Protein AF-A0A848ENY3-F1 (afdb_monomer_lite)

Foldseek 3Di:
DPPPPPPDDDQEAEECDLVCAPVPHQYARADDPVCPPPDHDPRYHYDPDPVRVVVVVVVVPD

Sequence (62 aa):
MNKEETHLNYDVLIDDSPSYIGDGMKILLYDRPYNEEAETGENSRRVEDFSEAREHVERKLV

Radius of gyration: 12.69 Å; chains: 1; bounding box: 24×33×28 Å

Secondary structure (DSSP, 8-state):
----------S-EEES-GGGTTSS--EEEE--GGGTTPPP-TTEEEESSHHHHHHHHHTT--

pLDDT: mean 82.31, std 15.44, range [39.53, 95.31]

Structure (mmCIF, N/CA/C/O backbone):
data_AF-A0A848ENY3-F1
#
_entry.id   AF-A0A848ENY3-F1
#
loop_
_atom_site.group_PDB
_atom_site.id
_atom_site.type_symbol
_atom_site.label_atom_id
_atom_site.label_alt_id
_atom_site.label_comp_id
_atom_site.label_asym_id
_atom_site.label_entity_id
_atom_site.label_seq_id
_atom_site.pdbx_PDB_ins_code
_atom_site.Cartn_x
_atom_site.Cartn_y
_atom_site.Cartn_z
_atom_site.occupancy
_atom_site.B_iso_or_equiv
_atom_site.auth_seq_id
_atom_site.auth_comp_id
_atom_site.auth_asym_id
_atom_site.auth_atom_id
_atom_site.pdbx_PDB_model_num
ATOM 1 N N . MET A 1 1 ? -6.944 -25.746 -10.678 1.00 43.16 1 MET A N 1
ATOM 2 C CA . MET A 1 1 ? -6.595 -25.499 -9.266 1.00 43.16 1 MET A CA 1
ATOM 3 C C . MET A 1 1 ? -7.654 -24.552 -8.732 1.00 43.16 1 MET A C 1
ATOM 5 O O . MET A 1 1 ? -7.619 -23.381 -9.082 1.00 43.16 1 MET A O 1
ATOM 9 N N . ASN A 1 2 ? -8.662 -25.078 -8.032 1.00 39.56 2 ASN A N 1
ATOM 10 C CA . ASN A 1 2 ? -9.666 -24.236 -7.382 1.00 39.56 2 ASN A CA 1
ATOM 11 C C . ASN A 1 2 ? -8.963 -23.561 -6.209 1.00 39.56 2 ASN A C 1
ATOM 13 O O . ASN A 1 2 ? -8.625 -24.233 -5.239 1.00 39.56 2 ASN A O 1
ATOM 17 N N . LYS A 1 3 ? -8.651 -22.271 -6.349 1.00 50.78 3 LYS A N 1
ATOM 18 C CA . LYS A 1 3 ? -8.262 -21.453 -5.205 1.00 50.78 3 LYS A CA 1
ATOM 19 C C . LYS A 1 3 ? -9.527 -21.319 -4.367 1.00 50.78 3 LYS A C 1
ATOM 21 O O . LYS A 1 3 ? -10.428 -20.587 -4.759 1.00 50.78 3 LYS A O 1
ATOM 26 N N . GLU A 1 4 ? -9.631 -22.112 -3.306 1.00 55.22 4 GLU A N 1
ATOM 27 C CA . GLU A 1 4 ? -10.574 -21.837 -2.225 1.00 55.22 4 GLU A CA 1
ATOM 28 C C . GLU A 1 4 ? -10.430 -20.352 -1.881 1.00 55.22 4 GLU A C 1
ATOM 30 O O . GLU A 1 4 ? -9.312 -19.866 -1.702 1.00 55.22 4 GLU A O 1
ATOM 35 N N . GLU A 1 5 ? -11.536 -19.614 -1.943 1.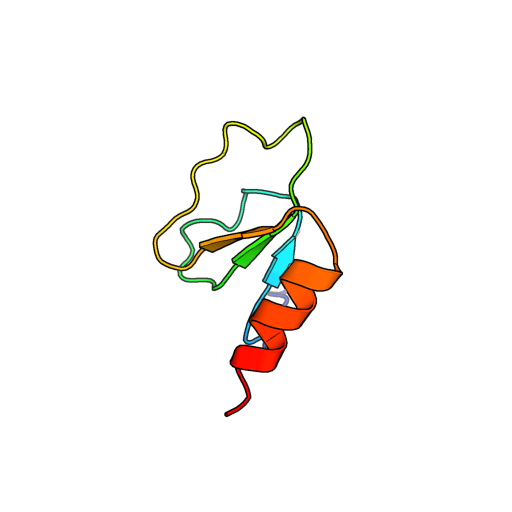00 55.03 5 GLU A N 1
ATOM 36 C CA . GLU A 1 5 ? -11.552 -18.174 -1.716 1.00 55.03 5 GLU A CA 1
ATOM 37 C C . GLU A 1 5 ? -11.026 -17.898 -0.308 1.00 55.03 5 GLU A C 1
ATOM 39 O O . GLU A 1 5 ? -11.703 -18.146 0.692 1.00 55.03 5 GLU A O 1
ATOM 44 N N . THR A 1 6 ? -9.790 -17.411 -0.222 1.00 53.41 6 THR A N 1
ATOM 45 C CA . THR A 1 6 ? -9.224 -16.914 1.024 1.00 53.41 6 THR A CA 1
ATOM 46 C C . THR A 1 6 ? -9.963 -15.627 1.383 1.00 53.41 6 THR A C 1
ATOM 48 O O . THR A 1 6 ? -9.548 -14.531 1.015 1.00 53.41 6 THR A O 1
ATOM 51 N N . HIS A 1 7 ? -11.097 -15.757 2.068 1.00 59.16 7 HIS A N 1
ATOM 52 C CA . HIS A 1 7 ? -11.846 -14.624 2.603 1.00 59.16 7 HIS A CA 1
ATOM 53 C C . HIS A 1 7 ? -11.089 -14.063 3.809 1.00 59.16 7 HIS A C 1
ATOM 55 O O . HIS A 1 7 ? -11.203 -14.563 4.928 1.00 59.16 7 HIS A O 1
ATOM 61 N N . LEU A 1 8 ? -10.259 -13.051 3.566 1.00 67.62 8 LEU A N 1
ATOM 62 C CA . LEU A 1 8 ? -9.560 -12.305 4.606 1.00 67.62 8 LEU A CA 1
ATOM 63 C C . LEU A 1 8 ? -10.424 -11.101 5.003 1.00 67.62 8 LEU A C 1
ATOM 65 O O . LEU A 1 8 ? -10.657 -10.210 4.193 1.00 67.62 8 LEU A O 1
ATOM 69 N N . ASN A 1 9 ? -10.892 -11.068 6.251 1.00 77.88 9 ASN A N 1
ATOM 70 C CA . ASN A 1 9 ? -11.593 -9.907 6.803 1.00 77.88 9 ASN A CA 1
ATOM 71 C C . ASN A 1 9 ? -10.571 -8.939 7.409 1.00 77.88 9 ASN A C 1
ATOM 73 O O . ASN A 1 9 ? -9.986 -9.233 8.452 1.00 77.88 9 ASN A O 1
ATOM 77 N N . TYR A 1 10 ? -10.358 -7.796 6.759 1.00 82.69 10 TYR A N 1
ATOM 78 C CA . TYR A 1 10 ? -9.468 -6.727 7.216 1.00 82.69 10 TYR A CA 1
ATOM 79 C C . TYR A 1 10 ? -10.055 -5.347 6.903 1.00 82.69 10 TYR A C 1
ATOM 81 O O . TYR A 1 10 ? -10.763 -5.173 5.914 1.00 82.69 10 TYR A O 1
ATOM 89 N N . ASP A 1 11 ? -9.714 -4.347 7.718 1.00 84.62 11 ASP A N 1
ATOM 90 C CA . ASP A 1 11 ? -10.103 -2.946 7.484 1.00 84.62 11 ASP A CA 1
ATOM 91 C C . ASP A 1 11 ? -9.138 -2.203 6.549 1.00 84.62 11 ASP A C 1
ATOM 93 O O . ASP A 1 11 ? -9.503 -1.220 5.895 1.00 84.62 11 ASP A O 1
ATOM 97 N N . VAL A 1 12 ? -7.871 -2.627 6.545 1.00 88.38 12 VAL A N 1
ATOM 98 C CA . VAL A 1 12 ? -6.774 -2.052 5.763 1.00 88.38 12 VAL A CA 1
ATOM 99 C C . VAL A 1 12 ? -5.816 -3.173 5.371 1.00 88.38 12 VAL A C 1
ATOM 101 O O . VAL A 1 12 ? -5.376 -3.930 6.234 1.00 88.38 12 VAL A O 1
ATOM 104 N N . LEU A 1 13 ? -5.465 -3.245 4.088 1.00 89.94 13 LEU A N 1
ATOM 105 C CA . LEU A 1 13 ? -4.375 -4.077 3.582 1.00 89.94 13 LEU A CA 1
ATOM 106 C C . LEU A 1 13 ? -3.105 -3.228 3.466 1.00 89.94 13 LEU A C 1
ATOM 108 O O . LEU A 1 13 ? -3.159 -2.111 2.956 1.00 89.94 13 LEU A O 1
ATOM 112 N N . ILE A 1 14 ? -1.971 -3.748 3.930 1.00 92.00 14 ILE A N 1
ATOM 113 C CA . ILE A 1 14 ? -0.653 -3.135 3.726 1.00 92.00 14 ILE A CA 1
ATOM 114 C C . ILE A 1 14 ? 0.143 -4.092 2.847 1.00 92.00 14 ILE A C 1
ATOM 116 O O . ILE A 1 14 ? 0.396 -5.222 3.259 1.00 92.00 14 ILE A O 1
ATOM 120 N N . ASP A 1 15 ? 0.495 -3.654 1.645 1.00 92.06 15 ASP A N 1
ATOM 121 C CA . ASP A 1 15 ? 1.163 -4.478 0.633 1.00 92.06 15 ASP A CA 1
ATOM 122 C C . ASP A 1 15 ? 2.032 -3.565 -0.245 1.00 92.06 15 ASP A C 1
ATOM 124 O O . ASP A 1 15 ? 1.715 -2.388 -0.406 1.00 92.06 15 ASP A O 1
ATOM 128 N N . ASP A 1 16 ? 3.142 -4.060 -0.781 1.00 93.75 16 ASP A N 1
ATOM 129 C CA . ASP A 1 16 ? 3.961 -3.344 -1.766 1.00 93.75 16 ASP A CA 1
ATOM 130 C C . ASP A 1 16 ? 3.538 -3.652 -3.216 1.00 93.75 16 ASP A C 1
ATOM 132 O O . ASP A 1 16 ? 3.944 -2.973 -4.160 1.00 93.75 16 ASP A O 1
ATOM 136 N N . SER A 1 17 ? 2.655 -4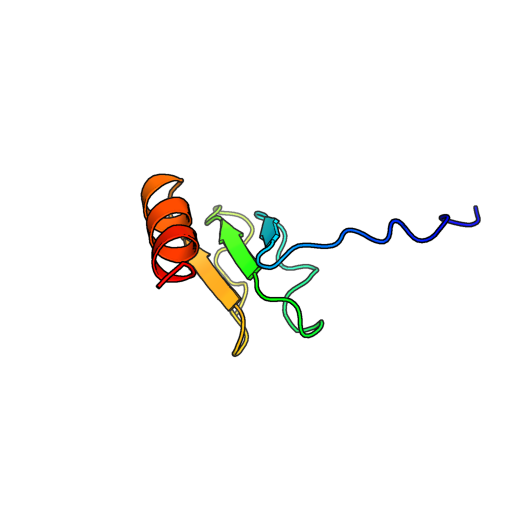.626 -3.412 1.00 92.69 17 SER A N 1
ATOM 137 C CA . SER A 1 17 ? 2.044 -4.920 -4.698 1.00 92.69 17 SER A CA 1
ATOM 138 C C . SER A 1 17 ? 0.914 -3.935 -5.027 1.00 92.69 17 SER A C 1
ATOM 140 O O . SER A 1 17 ? -0.073 -3.851 -4.290 1.00 92.69 17 SER A O 1
ATOM 142 N N . PRO A 1 18 ? 0.950 -3.259 -6.192 1.00 90.50 18 PRO A N 1
ATOM 143 C CA . PRO A 1 18 ? -0.156 -2.413 -6.638 1.00 90.50 18 PRO A CA 1
ATOM 144 C C . PRO A 1 18 ? -1.366 -3.217 -7.148 1.00 90.50 18 PRO A C 1
ATOM 146 O O . PRO A 1 18 ? -2.368 -2.629 -7.539 1.00 90.50 18 PRO A O 1
ATOM 149 N N . SER A 1 19 ? -1.299 -4.555 -7.151 1.00 88.31 19 SER A N 1
ATOM 150 C CA . SER A 1 19 ? -2.283 -5.433 -7.811 1.00 88.31 19 SER A CA 1
ATOM 151 C C . SER A 1 19 ? -3.705 -5.332 -7.259 1.00 88.31 19 SER A C 1
ATOM 153 O O . SER A 1 19 ? -4.637 -5.728 -7.946 1.00 88.31 19 SER A O 1
ATOM 155 N N . TYR A 1 20 ? -3.865 -4.833 -6.035 1.00 82.38 20 TYR A N 1
ATOM 156 C CA . TYR A 1 20 ? -5.159 -4.719 -5.360 1.00 82.38 20 TYR A CA 1
ATOM 157 C C . TYR A 1 20 ? -5.742 -3.293 -5.428 1.00 82.38 20 TYR A C 1
ATOM 159 O O . TYR A 1 20 ? -6.842 -3.036 -4.933 1.00 82.38 20 TYR A O 1
ATOM 167 N N . ILE A 1 21 ? -5.007 -2.334 -6.010 1.00 83.12 21 ILE A N 1
ATOM 168 C CA . ILE A 1 21 ? -5.467 -0.948 -6.151 1.00 83.12 21 ILE A CA 1
ATOM 169 C C . ILE A 1 21 ? -6.654 -0.918 -7.117 1.00 83.12 21 ILE A C 1
ATOM 171 O O . ILE A 1 21 ? -6.544 -1.337 -8.263 1.00 83.12 21 ILE A O 1
ATOM 175 N N . GLY A 1 22 ? -7.784 -0.379 -6.655 1.00 74.75 22 GLY A N 1
ATOM 176 C CA . GLY A 1 22 ? -9.010 -0.267 -7.454 1.00 74.75 22 GLY A CA 1
ATOM 177 C C . GLY A 1 22 ? -10.064 -1.337 -7.164 1.00 74.75 22 GLY A C 1
ATOM 178 O O . GLY A 1 22 ? -11.221 -1.136 -7.525 1.00 74.75 22 GLY A O 1
ATOM 179 N N . ASP A 1 23 ? -9.738 -2.384 -6.402 1.00 79.69 23 ASP A N 1
ATOM 180 C CA . ASP A 1 23 ? -10.674 -3.471 -6.059 1.00 79.69 23 ASP A CA 1
ATOM 181 C C . ASP A 1 23 ? -11.640 -3.107 -4.909 1.00 79.69 23 ASP A C 1
ATOM 183 O O . ASP A 1 23 ? -12.133 -3.964 -4.177 1.00 79.69 23 ASP A O 1
ATOM 187 N N . GLY A 1 24 ? -11.880 -1.809 -4.679 1.00 76.12 24 GLY A N 1
ATOM 188 C CA . GLY A 1 24 ? -12.670 -1.303 -3.546 1.00 76.12 24 GLY A CA 1
ATOM 189 C C . GLY A 1 24 ? -12.012 -1.507 -2.173 1.00 76.12 24 GLY A C 1
ATOM 190 O O . GLY A 1 24 ? -12.586 -1.137 -1.149 1.00 76.12 24 GLY A O 1
ATOM 191 N N . MET A 1 25 ? -10.803 -2.068 -2.140 1.00 82.00 25 MET A N 1
ATOM 192 C CA . MET A 1 25 ? -10.038 -2.316 -0.925 1.00 82.00 25 MET A CA 1
ATOM 193 C C . MET A 1 25 ? -9.353 -1.043 -0.431 1.00 82.00 25 MET A C 1
ATOM 195 O O . MET A 1 25 ? -8.810 -0.259 -1.215 1.00 82.00 25 MET A O 1
ATOM 199 N N . LYS A 1 26 ? -9.309 -0.864 0.894 1.00 87.81 26 LYS A N 1
ATOM 200 C CA . LYS A 1 26 ? -8.475 0.171 1.504 1.00 87.81 26 LYS A CA 1
ATOM 201 C C . LYS A 1 26 ? -7.043 -0.328 1.631 1.00 87.81 26 LYS A C 1
ATOM 203 O O . LYS A 1 26 ? -6.785 -1.249 2.405 1.00 87.81 26 LYS A O 1
ATOM 208 N N . ILE A 1 27 ? -6.123 0.299 0.903 1.00 91.31 27 ILE A N 1
ATOM 209 C CA . ILE A 1 27 ? -4.736 -0.168 0.793 1.00 91.31 27 ILE A CA 1
ATOM 210 C C . ILE A 1 27 ? -3.763 0.919 1.233 1.00 91.31 27 ILE A C 1
ATOM 212 O O . ILE A 1 27 ? -3.882 2.076 0.829 1.00 91.31 27 ILE A O 1
ATOM 216 N N . LEU A 1 28 ? -2.784 0.533 2.043 1.00 93.94 28 LEU A N 1
ATOM 217 C CA . LEU A 1 28 ? -1.558 1.293 2.240 1.00 93.94 28 LEU A CA 1
ATOM 218 C C . LEU A 1 28 ? -0.471 0.639 1.384 1.00 93.94 28 LEU A C 1
ATOM 220 O O . LEU A 1 28 ? 0.020 -0.435 1.727 1.00 93.94 28 LEU A O 1
ATOM 224 N N . LEU A 1 29 ? -0.157 1.263 0.250 1.00 94.69 29 LEU A N 1
ATOM 225 C CA . LEU A 1 29 ? 0.870 0.786 -0.667 1.00 94.69 29 LEU A CA 1
ATOM 226 C C . LEU A 1 29 ? 2.238 1.124 -0.077 1.00 94.69 29 LEU A C 1
ATOM 228 O O . LEU A 1 29 ? 2.589 2.300 0.027 1.00 94.69 29 LEU A O 1
ATOM 232 N N . TYR A 1 30 ? 2.995 0.107 0.315 1.00 95.31 30 TYR A N 1
ATOM 233 C CA . TYR A 1 30 ? 4.339 0.305 0.838 1.00 95.31 30 TYR A CA 1
ATOM 234 C C . TYR A 1 30 ? 5.288 0.692 -0.301 1.00 95.31 30 TYR A C 1
ATOM 236 O O . TYR A 1 30 ? 5.398 -0.022 -1.303 1.00 95.31 30 TYR A O 1
ATOM 244 N N . ASP A 1 31 ? 5.970 1.825 -0.154 1.00 95.25 31 ASP A N 1
ATOM 245 C CA . ASP A 1 31 ? 6.785 2.397 -1.216 1.00 95.25 31 ASP A CA 1
ATOM 246 C C . ASP A 1 31 ? 8.034 1.552 -1.494 1.00 95.25 31 ASP A C 1
ATOM 248 O O . ASP A 1 31 ? 8.816 1.210 -0.597 1.00 95.25 31 ASP A O 1
ATOM 252 N N . ARG A 1 32 ? 8.210 1.170 -2.760 1.00 94.69 32 ARG A N 1
ATOM 253 C CA . ARG A 1 32 ? 9.346 0.386 -3.246 1.00 94.69 32 ARG A CA 1
ATOM 254 C C . ARG A 1 32 ? 9.760 0.892 -4.626 1.00 94.69 32 ARG A C 1
ATOM 256 O O . ARG A 1 32 ? 8.898 1.229 -5.428 1.00 94.69 32 ARG A O 1
ATOM 263 N N . PRO A 1 33 ? 11.051 0.804 -4.996 1.00 95.25 33 PRO A N 1
ATOM 264 C CA . PRO A 1 33 ? 11.510 1.280 -6.304 1.00 95.25 33 PRO A CA 1
ATOM 265 C C . PRO A 1 33 ? 10.742 0.702 -7.504 1.00 95.25 33 PRO A C 1
ATOM 267 O O . PRO A 1 33 ? 10.556 1.369 -8.508 1.00 95.25 33 PRO A O 1
ATOM 270 N N . TYR A 1 34 ? 10.270 -0.545 -7.417 1.00 95.25 34 TYR A N 1
ATOM 271 C CA . TYR A 1 34 ? 9.578 -1.194 -8.535 1.00 95.25 34 TYR A CA 1
ATOM 272 C C . TYR A 1 34 ? 8.116 -0.752 -8.709 1.00 95.25 34 TYR A C 1
ATOM 274 O O . TYR A 1 34 ? 7.504 -1.091 -9.72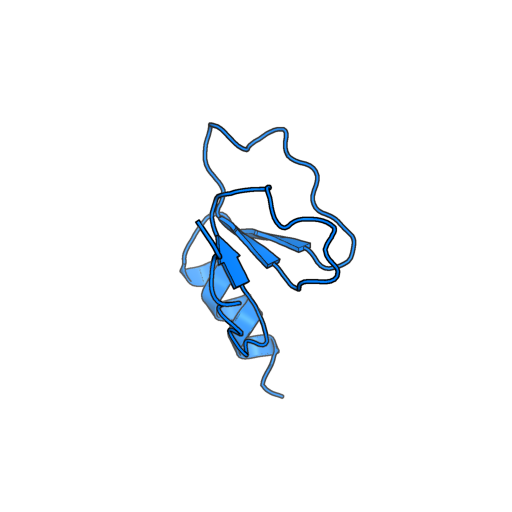0 1.00 95.25 34 TYR A O 1
ATOM 282 N N . ASN A 1 35 ? 7.534 -0.063 -7.722 1.00 94.50 35 ASN A N 1
ATOM 283 C CA . ASN A 1 35 ? 6.134 0.355 -7.729 1.00 94.50 35 ASN A CA 1
ATOM 284 C C . ASN A 1 35 ? 5.981 1.884 -7.734 1.00 94.50 35 ASN A C 1
ATOM 286 O O . ASN A 1 35 ? 4.877 2.364 -7.495 1.00 94.50 35 ASN A O 1
ATOM 290 N N . GLU A 1 36 ? 7.053 2.637 -8.001 1.00 93.75 36 GLU A N 1
ATOM 291 C CA . GLU A 1 36 ? 7.082 4.107 -7.928 1.00 93.75 36 GLU A CA 1
ATOM 292 C C . GLU A 1 36 ? 6.044 4.769 -8.852 1.00 93.75 36 GLU A C 1
ATOM 294 O O . GLU A 1 36 ? 5.326 5.675 -8.437 1.00 93.75 36 GLU A O 1
ATOM 299 N N . GLU A 1 37 ? 5.873 4.226 -10.059 1.00 93.88 37 GLU A N 1
ATOM 300 C CA . GLU A 1 37 ? 4.927 4.718 -11.070 1.00 93.88 37 GLU A CA 1
ATOM 301 C C . GLU A 1 37 ? 3.477 4.257 -10.829 1.00 93.88 37 GLU A C 1
ATOM 303 O O . GLU A 1 37 ? 2.574 4.593 -11.595 1.00 93.88 37 GLU A O 1
ATOM 308 N N . ALA A 1 38 ? 3.222 3.443 -9.797 1.00 91.94 38 ALA A N 1
ATOM 309 C CA . ALA A 1 38 ? 1.872 2.972 -9.514 1.00 91.94 38 ALA A CA 1
ATOM 310 C C . ALA A 1 38 ? 1.011 4.106 -8.937 1.00 91.94 38 ALA A C 1
ATOM 312 O O . ALA A 1 38 ? 1.282 4.628 -7.849 1.00 91.94 38 ALA A O 1
ATOM 313 N N . GLU A 1 39 ? -0.061 4.449 -9.649 1.00 89.38 39 GLU A N 1
ATOM 314 C CA . GLU A 1 39 ? -1.054 5.412 -9.183 1.00 89.38 39 GLU A CA 1
ATOM 315 C C . GLU A 1 39 ? -1.861 4.842 -8.011 1.00 89.38 39 GLU A C 1
ATOM 317 O O . GLU A 1 39 ? -2.305 3.693 -8.024 1.00 89.38 39 GLU A O 1
ATOM 322 N N . THR A 1 40 ? -2.088 5.658 -6.983 1.00 85.31 40 THR A N 1
ATOM 323 C CA . THR A 1 40 ? -2.984 5.309 -5.877 1.00 85.31 40 THR A CA 1
ATOM 324 C C . THR A 1 40 ? -4.415 5.720 -6.211 1.00 85.31 40 THR A C 1
ATOM 326 O O . THR A 1 40 ? -4.653 6.865 -6.588 1.00 85.31 40 THR A O 1
ATOM 329 N N . GLY A 1 41 ? -5.376 4.813 -6.029 1.00 83.06 41 GLY A N 1
ATOM 330 C CA . GLY A 1 41 ? -6.802 5.125 -6.155 1.00 83.06 41 GLY A CA 1
ATOM 331 C C . GLY A 1 41 ? -7.375 5.890 -4.952 1.00 83.06 41 GLY A C 1
ATOM 332 O O . GLY A 1 41 ? -6.694 6.114 -3.956 1.00 83.06 41 GLY A O 1
ATOM 333 N N . GLU A 1 42 ? -8.666 6.230 -5.016 1.00 84.00 42 GLU A N 1
ATOM 334 C CA . GLU A 1 42 ? -9.400 7.000 -3.988 1.00 84.00 42 GLU A CA 1
ATOM 335 C C . GLU A 1 42 ? -9.291 6.410 -2.568 1.00 84.00 42 GLU A C 1
ATOM 337 O O . GLU A 1 42 ? -9.197 7.142 -1.584 1.00 84.00 42 GLU A O 1
ATOM 342 N N . ASN A 1 43 ? -9.259 5.079 -2.458 1.00 83.94 43 ASN A N 1
ATOM 343 C CA . ASN A 1 43 ? -9.175 4.355 -1.185 1.00 83.94 43 ASN A CA 1
ATOM 344 C C . ASN A 1 43 ? -7.762 3.843 -0.868 1.00 83.94 43 ASN A C 1
ATOM 346 O O . ASN A 1 43 ? -7.579 3.032 0.045 1.00 83.94 43 ASN A O 1
ATOM 350 N N . SER A 1 44 ? -6.755 4.304 -1.606 1.00 88.50 44 SER A N 1
ATOM 351 C CA . SER A 1 44 ? -5.375 3.854 -1.472 1.00 88.50 44 SER A CA 1
ATOM 352 C C . SER A 1 44 ? -4.460 5.015 -1.107 1.00 88.50 44 SER A C 1
ATOM 354 O O . SER A 1 44 ? -4.687 6.159 -1.490 1.00 88.50 44 SER A O 1
ATOM 356 N N . ARG A 1 45 ? -3.399 4.729 -0.357 1.00 91.31 45 ARG A N 1
ATOM 357 C CA . ARG A 1 45 ? -2.377 5.721 -0.019 1.00 91.31 45 ARG A CA 1
ATOM 358 C C . ARG A 1 45 ? -1.004 5.073 -0.003 1.00 91.31 45 ARG A C 1
ATOM 360 O O . ARG A 1 45 ? -0.870 3.965 0.498 1.00 91.31 45 ARG A O 1
ATOM 367 N N . ARG A 1 46 ? 0.000 5.774 -0.519 1.00 94.44 46 ARG A N 1
ATOM 368 C CA . ARG A 1 46 ? 1.399 5.355 -0.432 1.00 94.44 46 ARG A CA 1
ATOM 369 C C . ARG A 1 46 ? 1.970 5.699 0.944 1.00 94.44 46 ARG A C 1
ATOM 371 O O . ARG A 1 46 ? 1.646 6.760 1.480 1.00 94.44 46 ARG A O 1
ATOM 378 N N . VAL A 1 47 ? 2.762 4.793 1.502 1.00 95.19 47 VAL A N 1
ATOM 379 C CA . VAL A 1 47 ? 3.480 4.967 2.773 1.00 95.19 47 VAL A CA 1
ATOM 380 C C . VAL A 1 47 ? 4.943 4.591 2.573 1.00 95.19 47 VAL A C 1
ATOM 382 O O . VAL A 1 47 ? 5.231 3.576 1.941 1.00 95.19 47 VAL A O 1
ATOM 385 N N . GLU A 1 48 ? 5.861 5.394 3.094 1.00 94.69 48 GLU A N 1
ATOM 386 C CA . GLU A 1 48 ? 7.306 5.186 2.910 1.00 94.69 48 GLU A CA 1
ATOM 387 C C . GLU A 1 48 ? 7.873 4.179 3.922 1.00 94.69 48 GLU A C 1
ATOM 389 O O . GLU A 1 48 ? 8.837 3.453 3.649 1.00 94.69 48 GLU A O 1
ATOM 394 N N . ASP A 1 49 ? 7.250 4.098 5.101 1.00 92.62 49 ASP A N 1
ATOM 395 C CA . ASP A 1 49 ? 7.695 3.233 6.181 1.00 92.62 49 ASP A CA 1
ATOM 396 C C . ASP A 1 49 ? 6.564 2.708 7.085 1.00 92.62 49 ASP A C 1
ATOM 398 O O . ASP A 1 49 ? 5.375 3.013 6.946 1.00 92.62 49 ASP A O 1
ATOM 402 N N . PHE A 1 50 ? 6.955 1.850 8.031 1.00 88.38 50 PHE A N 1
ATOM 403 C CA . PHE A 1 50 ? 6.028 1.224 8.971 1.00 88.38 50 PHE A CA 1
ATOM 404 C C . PHE A 1 50 ? 5.432 2.209 9.990 1.00 88.38 50 PHE A C 1
ATOM 406 O O . PHE A 1 50 ? 4.337 1.968 10.499 1.00 88.38 50 PHE A O 1
ATOM 413 N N . SER A 1 51 ? 6.125 3.303 10.306 1.00 93.19 51 SER A N 1
ATOM 414 C CA . SER A 1 51 ? 5.636 4.321 11.241 1.00 93.19 51 SER A CA 1
ATOM 415 C C . SER A 1 51 ? 4.469 5.089 10.626 1.00 93.19 51 SER A C 1
ATOM 417 O O . SER A 1 51 ? 3.433 5.233 11.276 1.00 93.19 51 SER A O 1
ATOM 419 N N . GLU A 1 52 ? 4.590 5.492 9.358 1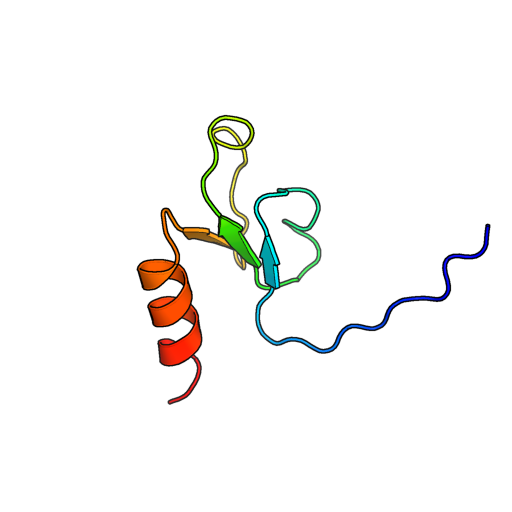.00 93.00 52 GLU A N 1
ATOM 420 C CA . G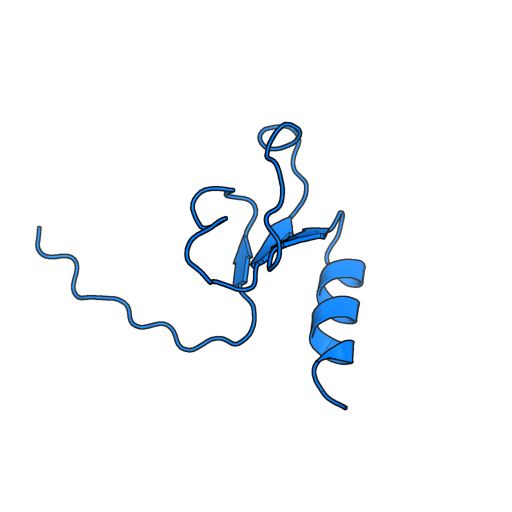LU A 1 52 ? 3.492 6.108 8.605 1.00 93.00 52 GLU A CA 1
ATOM 421 C C . GLU A 1 52 ? 2.304 5.154 8.469 1.00 93.00 52 GLU A C 1
ATOM 423 O O . GLU A 1 52 ? 1.151 5.522 8.719 1.00 93.00 52 GLU A O 1
ATOM 428 N N . ALA A 1 53 ? 2.579 3.891 8.126 1.00 91.19 53 ALA A N 1
ATOM 429 C CA . ALA A 1 53 ? 1.543 2.873 8.016 1.00 91.19 53 ALA A CA 1
ATOM 430 C C . ALA A 1 53 ? 0.771 2.707 9.336 1.00 91.19 53 ALA A C 1
ATOM 432 O O . ALA A 1 53 ? -0.463 2.672 9.347 1.00 91.19 53 ALA A O 1
ATOM 433 N N . ARG A 1 54 ? 1.493 2.668 10.461 1.00 90.25 54 ARG A N 1
ATOM 434 C CA . ARG A 1 54 ? 0.918 2.579 11.805 1.00 90.25 54 ARG A CA 1
ATOM 435 C C . ARG A 1 54 ? 0.045 3.787 12.138 1.00 90.25 54 ARG A C 1
ATOM 437 O O . ARG A 1 54 ? -1.082 3.597 12.588 1.00 90.25 54 ARG A O 1
ATOM 444 N N . GLU A 1 55 ? 0.517 5.004 11.881 1.00 90.81 55 GLU A N 1
ATOM 445 C CA . GLU A 1 55 ? -0.254 6.231 12.117 1.00 90.81 55 GLU A CA 1
ATOM 446 C C . GLU A 1 55 ? -1.584 6.221 11.342 1.00 90.81 55 GLU A C 1
ATOM 448 O O . GLU A 1 55 ? -2.636 6.604 11.867 1.00 90.81 55 GLU A O 1
ATOM 453 N N . HIS A 1 56 ? -1.568 5.726 10.101 1.00 85.44 56 HIS A N 1
ATOM 454 C CA . HIS A 1 56 ? -2.768 5.598 9.275 1.00 85.44 56 HIS A CA 1
ATOM 455 C C . HIS A 1 56 ? -3.772 4.566 9.785 1.00 85.44 56 HIS A C 1
ATOM 457 O O . HIS A 1 56 ? -4.981 4.762 9.614 1.00 85.44 56 HIS A O 1
ATOM 463 N N . VAL A 1 57 ? -3.294 3.478 10.385 1.00 86.12 57 VAL A N 1
ATOM 464 C CA . VAL A 1 57 ? -4.151 2.466 11.008 1.00 86.1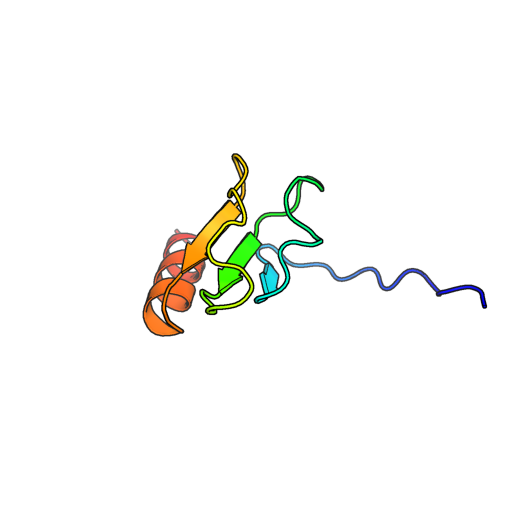2 57 VAL A CA 1
ATOM 465 C C . VAL A 1 57 ? -4.726 2.992 12.325 1.00 86.12 57 VAL A C 1
ATOM 467 O O . VAL A 1 57 ? -5.930 2.885 12.542 1.00 86.12 57 VAL A O 1
ATOM 470 N N . GLU A 1 58 ? -3.914 3.632 13.168 1.00 85.56 58 GLU A N 1
ATOM 471 C CA . GLU A 1 58 ? -4.332 4.128 14.488 1.00 85.56 58 GLU A CA 1
ATOM 472 C C . GLU A 1 58 ? -5.337 5.289 14.403 1.00 85.56 58 GLU A C 1
ATOM 474 O O . GLU A 1 58 ? -6.300 5.318 15.168 1.00 85.56 58 GLU A O 1
ATOM 479 N N . ARG A 1 59 ? -5.214 6.193 13.416 1.00 77.31 59 ARG A N 1
ATOM 480 C CA . ARG A 1 59 ? -6.235 7.234 13.141 1.00 77.31 59 ARG A CA 1
ATOM 481 C C . ARG A 1 59 ? -7.610 6.658 12.749 1.00 77.31 59 ARG A C 1
ATOM 483 O O . ARG A 1 59 ? -8.598 7.381 12.771 1.00 77.31 59 ARG A O 1
ATOM 490 N N . LYS A 1 60 ? -7.646 5.367 12.395 1.00 61.78 60 LYS A N 1
ATOM 491 C CA . LYS A 1 60 ? -8.804 4.469 12.226 1.00 61.78 60 LYS A CA 1
ATOM 492 C C . LYS A 1 60 ? -9.727 4.306 13.442 1.00 61.78 60 LYS A C 1
ATOM 494 O O . LYS A 1 60 ? -10.900 3.986 13.288 1.00 61.78 60 LYS A O 1
ATOM 499 N N . LEU A 1 61 ? -9.144 4.402 14.640 1.00 45.91 61 LEU A N 1
ATOM 500 C CA . LEU A 1 61 ? -9.690 3.855 15.891 1.00 45.91 61 LEU A CA 1
ATOM 501 C C . LEU A 1 61 ? -10.246 4.930 16.846 1.00 45.91 61 LEU A C 1
ATOM 503 O O . LEU A 1 61 ? -10.236 4.728 18.061 1.00 45.91 61 LEU A O 1
ATOM 507 N N . VAL A 1 62 ? -10.737 6.055 16.310 1.00 39.53 62 VAL A N 1
ATOM 508 C CA . VAL A 1 62 ? -11.445 7.101 17.075 1.00 39.53 62 VAL A CA 1
ATOM 509 C C . VAL A 1 62 ? -12.830 7.335 16.495 1.00 39.53 62 VAL A C 1
ATOM 511 O O . VAL A 1 62 ? -12.914 7.550 15.266 1.00 39.53 62 VAL A O 1
#